Protein AF-A0A7S0Z3Y8-F1 (afdb_monomer_lite)

Structure (mmCIF, N/CA/C/O backbone):
data_AF-A0A7S0Z3Y8-F1
#
_entry.id   AF-A0A7S0Z3Y8-F1
#
loop_
_atom_site.group_PDB
_atom_site.id
_atom_site.type_symbol
_atom_site.label_atom_id
_atom_site.label_alt_id
_atom_site.label_comp_id
_atom_site.label_asym_id
_atom_site.label_entity_id
_atom_site.label_seq_id
_atom_site.pdbx_PDB_ins_code
_atom_site.Cart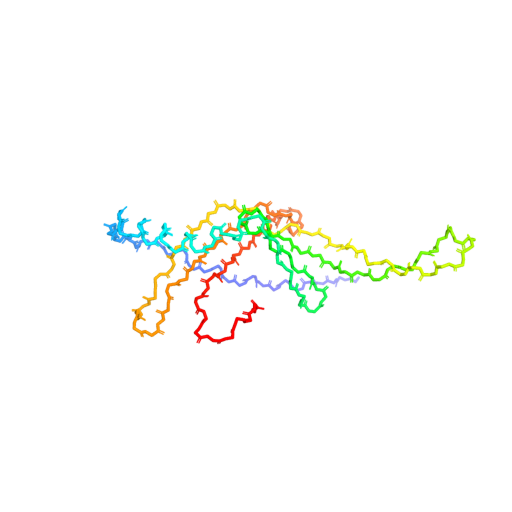n_x
_atom_site.Cartn_y
_atom_site.Cartn_z
_atom_site.occupancy
_atom_site.B_iso_or_equiv
_atom_site.auth_seq_id
_atom_site.auth_comp_id
_atom_site.auth_asym_id
_atom_site.auth_atom_id
_atom_site.pdbx_PDB_model_num
ATOM 1 N N . ASP A 1 1 ? 45.724 25.338 -7.381 1.00 40.72 1 ASP A N 1
ATOM 2 C CA . ASP A 1 1 ? 44.419 25.869 -6.947 1.00 40.72 1 ASP A CA 1
ATOM 3 C C . ASP A 1 1 ? 43.769 24.910 -5.974 1.00 40.72 1 ASP A C 1
ATOM 5 O O . ASP A 1 1 ? 43.427 23.796 -6.347 1.00 40.72 1 ASP A O 1
ATOM 9 N N . ASN A 1 2 ? 43.739 25.303 -4.703 1.00 32.22 2 ASN A N 1
ATOM 10 C CA . ASN A 1 2 ? 43.230 24.514 -3.587 1.00 32.22 2 ASN A CA 1
ATOM 11 C C . ASN A 1 2 ? 41.780 24.961 -3.347 1.00 32.22 2 ASN A C 1
ATOM 13 O O . ASN A 1 2 ? 41.559 26.140 -3.084 1.00 32.22 2 ASN A O 1
ATOM 17 N N . ALA A 1 3 ? 40.803 24.067 -3.507 1.00 39.00 3 ALA A N 1
ATOM 18 C CA . ALA A 1 3 ? 39.392 24.367 -3.267 1.00 39.00 3 ALA A CA 1
ATOM 19 C C . ALA A 1 3 ? 38.965 23.722 -1.943 1.00 39.00 3 ALA A C 1
ATOM 21 O O . ALA A 1 3 ? 38.725 22.518 -1.867 1.00 39.00 3 ALA A O 1
ATOM 22 N N . GLU A 1 4 ? 38.918 24.536 -0.891 1.00 34.38 4 GLU A N 1
ATOM 23 C CA . GLU A 1 4 ? 38.398 24.169 0.424 1.00 34.38 4 GLU A CA 1
ATOM 24 C C . GLU A 1 4 ? 36.869 24.033 0.350 1.00 34.38 4 GLU A C 1
ATOM 26 O O . GLU A 1 4 ? 36.144 25.000 0.115 1.00 34.38 4 GLU A O 1
ATOM 31 N N . ALA A 1 5 ? 36.362 22.812 0.533 1.00 38.00 5 ALA A N 1
ATOM 32 C CA . ALA A 1 5 ? 34.937 22.554 0.690 1.00 38.00 5 ALA A CA 1
ATOM 33 C C . ALA A 1 5 ? 34.549 22.769 2.159 1.00 38.00 5 ALA A C 1
ATOM 35 O O . ALA A 1 5 ? 34.854 21.958 3.036 1.00 38.00 5 ALA A O 1
ATOM 36 N N . HIS A 1 6 ? 33.876 23.885 2.429 1.00 35.62 6 HIS A N 1
ATOM 37 C CA . HIS A 1 6 ? 33.292 24.183 3.730 1.00 35.62 6 HIS A CA 1
ATOM 38 C C . HIS A 1 6 ? 32.235 23.127 4.090 1.00 35.62 6 HIS A C 1
ATOM 40 O O . HIS A 1 6 ? 31.135 23.107 3.544 1.00 35.62 6 HIS A O 1
ATOM 46 N N . THR A 1 7 ? 32.585 22.238 5.020 1.00 36.47 7 THR A N 1
ATOM 47 C CA . THR A 1 7 ? 31.668 21.259 5.613 1.00 36.47 7 THR A CA 1
ATOM 48 C C . THR A 1 7 ? 30.790 21.970 6.640 1.00 36.47 7 THR A C 1
ATOM 50 O O . THR A 1 7 ? 31.296 22.498 7.630 1.00 36.47 7 THR A O 1
ATOM 53 N N . GLN A 1 8 ? 29.478 22.006 6.410 1.00 44.72 8 GLN A N 1
ATOM 54 C CA . GLN A 1 8 ? 28.520 22.410 7.439 1.00 44.72 8 GLN A CA 1
ATOM 55 C C . GLN A 1 8 ? 28.303 21.239 8.415 1.00 44.72 8 GLN A C 1
ATOM 57 O O . GLN A 1 8 ? 28.185 20.098 7.963 1.00 44.72 8 GLN A O 1
ATOM 62 N N . PRO A 1 9 ? 28.267 21.478 9.738 1.00 38.81 9 PRO A N 1
ATOM 63 C CA . PRO A 1 9 ? 28.013 20.420 10.707 1.00 38.81 9 PRO A CA 1
ATOM 64 C C . PRO A 1 9 ? 26.560 19.939 10.621 1.00 38.81 9 PRO A C 1
ATOM 66 O O . PRO A 1 9 ? 25.635 20.732 10.436 1.00 38.81 9 PRO A O 1
ATOM 69 N N . ALA A 1 10 ? 26.372 18.629 10.782 1.00 41.31 10 ALA A N 1
ATOM 70 C CA . ALA A 1 10 ? 25.059 18.006 10.883 1.00 41.31 10 ALA A CA 1
ATOM 71 C C . ALA A 1 10 ? 24.238 18.614 12.042 1.00 41.31 10 ALA A C 1
ATOM 73 O O . ALA A 1 10 ? 24.814 18.960 13.081 1.00 41.31 10 ALA A O 1
ATOM 74 N N . PRO A 1 11 ? 22.903 18.732 11.908 1.00 50.53 11 PRO A N 1
ATOM 75 C CA . PRO A 1 11 ? 22.050 19.093 13.034 1.00 50.53 11 PRO A CA 1
ATOM 76 C C . PRO A 1 11 ? 22.169 18.040 14.154 1.00 50.53 11 PRO A C 1
ATOM 78 O O . PRO A 1 11 ? 22.332 16.852 13.861 1.00 50.53 11 PRO A O 1
ATOM 81 N N . PRO A 1 12 ? 22.102 18.446 15.436 1.00 43.75 12 PRO A N 1
ATOM 82 C CA . PRO A 1 12 ? 22.210 17.517 16.552 1.00 43.75 12 PRO A CA 1
ATOM 83 C C . PRO A 1 12 ? 21.058 16.509 16.523 1.00 43.75 12 PRO A C 1
ATOM 85 O O . PRO A 1 12 ? 19.899 16.875 16.317 1.00 43.75 12 PRO A O 1
ATOM 88 N N . ALA A 1 13 ? 21.393 15.239 16.756 1.00 40.53 13 ALA A N 1
ATOM 89 C CA . ALA A 1 13 ? 20.415 14.181 16.958 1.00 40.53 13 ALA A CA 1
ATOM 90 C C . ALA A 1 13 ? 19.427 14.573 18.077 1.00 40.53 13 ALA A C 1
ATOM 92 O O . ALA A 1 13 ? 19.849 15.161 19.081 1.00 40.53 13 ALA A O 1
ATOM 93 N N . PRO A 1 14 ? 18.125 14.259 17.942 1.00 50.62 14 PRO A N 1
ATOM 94 C CA . PRO A 1 14 ? 17.185 14.443 19.037 1.00 50.62 14 PRO A CA 1
ATOM 95 C C . PRO A 1 14 ? 17.631 13.603 20.248 1.00 50.62 14 PRO A C 1
ATOM 97 O O . PRO A 1 14 ? 18.135 12.489 20.069 1.00 50.62 14 PRO A O 1
ATOM 100 N N . PRO A 1 15 ? 17.480 14.115 21.481 1.00 45.72 15 PRO A N 1
ATOM 101 C CA . PRO A 1 15 ? 17.924 13.409 22.673 1.00 45.72 15 PRO A CA 1
ATOM 102 C C . PRO A 1 15 ? 17.183 12.077 22.818 1.00 45.72 15 PRO A C 1
ATOM 104 O O . PRO A 1 15 ? 15.950 12.027 22.811 1.00 45.72 15 PRO A O 1
ATOM 107 N N . ALA A 1 16 ? 17.952 11.001 22.996 1.00 38.62 16 ALA A N 1
ATOM 108 C CA . ALA A 1 16 ? 17.439 9.724 23.465 1.00 38.62 16 ALA A CA 1
ATOM 109 C C . ALA A 1 16 ? 16.766 9.957 24.823 1.00 38.62 16 ALA A C 1
ATOM 111 O O . ALA A 1 16 ? 17.428 10.250 25.819 1.00 38.62 16 ALA A O 1
ATOM 112 N N . THR A 1 17 ? 15.436 9.900 24.846 1.00 36.06 17 THR A N 1
ATOM 113 C CA . THR A 1 17 ? 14.678 10.021 26.089 1.00 36.06 17 THR A CA 1
ATOM 114 C C . THR A 1 17 ? 14.566 8.626 26.687 1.00 36.06 17 THR A C 1
ATOM 116 O O . THR A 1 17 ? 13.773 7.803 26.234 1.00 36.06 17 THR A O 1
ATOM 119 N N . GLU A 1 18 ? 15.404 8.348 27.682 1.00 38.59 18 GLU A N 1
ATOM 120 C CA . GLU A 1 18 ? 15.195 7.234 28.597 1.00 38.59 18 GLU A CA 1
ATOM 121 C C . GLU A 1 18 ? 13.978 7.505 29.492 1.00 38.59 18 GLU A C 1
ATOM 123 O O . GLU A 1 18 ? 13.795 8.608 30.003 1.00 38.59 18 GLU A O 1
ATOM 128 N N . GLY A 1 19 ? 13.185 6.460 29.737 1.00 40.81 19 GLY A N 1
ATOM 129 C CA . GLY A 1 19 ? 12.336 6.377 30.924 1.00 40.81 19 GLY A CA 1
ATOM 130 C C . GLY A 1 19 ? 10.935 6.972 30.799 1.00 40.81 19 GLY A C 1
ATOM 131 O O . GLY A 1 19 ? 10.647 8.054 31.297 1.00 40.81 19 GLY A O 1
ATOM 132 N N . GLY A 1 20 ? 10.012 6.174 30.268 1.00 28.72 20 GLY A N 1
ATOM 133 C CA . GLY A 1 20 ? 8.578 6.368 30.458 1.00 28.72 20 GLY A CA 1
ATOM 134 C C . GLY A 1 20 ? 7.882 5.019 30.434 1.00 28.72 20 GLY A C 1
ATOM 135 O O . GLY A 1 20 ? 7.483 4.553 29.373 1.00 28.72 20 GLY A O 1
ATOM 136 N N . GLY A 1 21 ? 7.789 4.359 31.591 1.00 31.31 21 GLY A N 1
ATOM 137 C CA . GLY A 1 21 ? 7.048 3.109 31.736 1.00 31.31 21 GLY A CA 1
ATOM 138 C C . GLY A 1 21 ? 5.627 3.274 31.203 1.00 31.31 21 GLY A C 1
ATOM 139 O O . GLY A 1 21 ? 4.837 4.047 31.745 1.00 31.31 21 GLY A O 1
ATOM 140 N N . LEU A 1 22 ? 5.319 2.557 30.124 1.00 38.53 22 LEU A N 1
ATOM 141 C CA . LEU A 1 22 ? 3.992 2.538 29.533 1.00 38.53 22 LEU A CA 1
ATOM 142 C C . LEU A 1 22 ? 3.039 1.868 30.535 1.00 38.53 22 LEU A C 1
ATOM 144 O O . LEU A 1 22 ? 3.314 0.741 30.964 1.00 38.53 22 LEU A O 1
ATOM 148 N N . PRO A 1 23 ? 1.929 2.506 30.946 1.00 41.78 23 PRO A N 1
ATOM 149 C CA . PRO A 1 23 ? 0.948 1.831 31.773 1.00 41.78 23 PRO A CA 1
ATOM 150 C C . PRO A 1 23 ? 0.355 0.679 30.959 1.00 41.78 23 PRO A C 1
ATOM 152 O O . PRO A 1 23 ? -0.424 0.878 30.029 1.00 41.78 23 PRO A O 1
ATOM 155 N N . SER A 1 24 ? 0.735 -0.542 31.330 1.00 48.56 24 SER A N 1
ATOM 156 C CA . SER A 1 24 ? 0.116 -1.785 30.880 1.00 48.56 24 SER A CA 1
ATOM 157 C C . SER A 1 24 ? -1.334 -1.816 31.372 1.00 48.56 24 SER A C 1
ATOM 159 O O . SER A 1 24 ? -1.650 -2.321 32.448 1.00 48.56 24 SER A O 1
ATOM 161 N N . ARG A 1 25 ? -2.226 -1.166 30.622 1.00 53.66 25 ARG A N 1
ATOM 162 C CA . ARG A 1 25 ? -3.682 -1.173 30.832 1.00 53.66 25 ARG A CA 1
ATOM 163 C C . ARG A 1 25 ? -4.434 -1.307 29.514 1.00 53.66 25 ARG A C 1
ATOM 165 O O . ARG A 1 25 ? -5.447 -0.664 29.282 1.00 53.66 25 ARG A O 1
ATOM 172 N N . GLY A 1 26 ? -3.955 -2.194 28.657 1.00 55.94 26 GLY A N 1
ATOM 173 C CA . GLY A 1 26 ? -4.679 -2.592 27.465 1.00 55.94 26 GLY A CA 1
ATOM 174 C C . GLY A 1 26 ? -4.324 -4.026 27.159 1.00 55.94 26 GLY A C 1
ATOM 175 O O . GLY A 1 26 ? -3.373 -4.262 26.443 1.00 55.94 26 GLY A O 1
ATOM 176 N N . GLY A 1 27 ? -5.060 -4.998 27.694 1.00 60.22 27 GLY A N 1
ATOM 177 C CA . GLY A 1 27 ? -4.878 -6.410 27.326 1.00 60.22 27 GLY A CA 1
ATOM 178 C C . GLY A 1 27 ? -5.983 -6.944 26.415 1.00 60.22 27 GLY A C 1
ATOM 179 O O . GLY A 1 27 ? -5.718 -7.729 25.517 1.00 60.22 27 GLY A O 1
ATOM 180 N N . VAL A 1 28 ? -7.225 -6.495 26.629 1.00 63.78 28 VAL A N 1
ATOM 181 C CA . VAL A 1 28 ? -8.421 -7.167 26.082 1.00 63.78 28 VAL A CA 1
ATOM 182 C C . VAL A 1 28 ? -9.392 -6.216 25.381 1.00 63.78 28 VAL A C 1
ATOM 184 O O . VAL A 1 28 ? -10.015 -6.592 24.390 1.00 63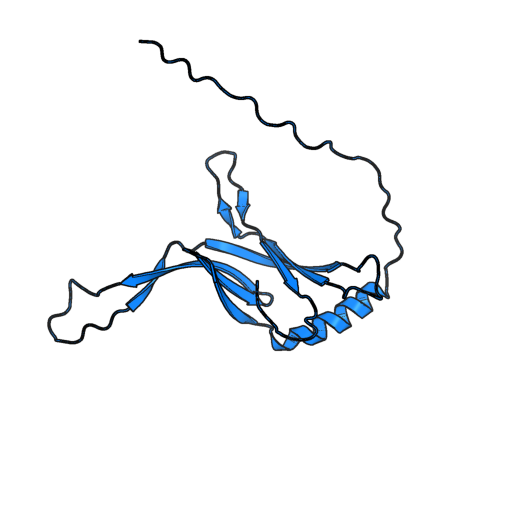.78 28 VAL A O 1
ATOM 187 N N . GLU A 1 29 ? -9.516 -4.980 25.866 1.00 71.62 29 GLU A N 1
ATOM 188 C CA . GLU A 1 29 ? -10.416 -3.974 25.289 1.00 71.62 29 GLU A CA 1
ATOM 189 C C . GLU A 1 29 ? -9.886 -3.436 23.953 1.00 71.62 29 GLU A C 1
ATOM 191 O O . GLU A 1 29 ? -10.599 -3.477 22.951 1.00 71.62 29 GLU A O 1
ATOM 196 N N . TRP A 1 30 ? -8.599 -3.075 23.891 1.00 64.19 30 TRP A N 1
ATOM 197 C CA . TRP A 1 30 ? -7.945 -2.653 22.645 1.00 64.19 30 TRP A CA 1
ATOM 198 C C . TRP A 1 30 ? -7.979 -3.748 21.570 1.00 64.19 30 TRP A C 1
ATOM 200 O O . TRP A 1 30 ? -8.262 -3.455 20.414 1.00 64.19 30 TRP A O 1
ATOM 210 N N . GLN A 1 31 ? -7.772 -5.022 21.941 1.00 66.88 31 GLN A N 1
ATOM 211 C CA . GLN A 1 31 ? -7.833 -6.146 20.997 1.00 66.88 31 GLN A CA 1
ATOM 212 C C . GLN A 1 31 ? -9.232 -6.302 20.411 1.00 66.88 31 GLN A C 1
ATOM 214 O O . GLN A 1 31 ? -9.389 -6.624 19.234 1.00 66.88 31 GLN A O 1
ATOM 219 N N . ARG A 1 32 ? -10.266 -6.093 21.232 1.00 76.94 32 ARG A N 1
ATOM 220 C CA . ARG A 1 32 ? -11.659 -6.139 20.790 1.00 76.94 32 ARG A CA 1
ATOM 221 C C . ARG A 1 32 ? -11.965 -4.983 19.840 1.00 76.94 32 ARG A C 1
ATOM 223 O O . ARG A 1 32 ? -12.597 -5.206 18.811 1.00 76.94 32 ARG A O 1
ATOM 230 N N . GLN A 1 33 ? -11.498 -3.781 20.162 1.00 74.44 33 GLN A N 1
ATOM 231 C CA . GLN A 1 33 ? -11.727 -2.592 19.348 1.00 74.44 33 GLN A CA 1
ATOM 232 C C . GLN A 1 33 ? -10.972 -2.649 18.012 1.00 74.44 33 GLN A C 1
ATOM 234 O O . GLN A 1 33 ? -11.577 -2.380 16.977 1.00 74.44 33 GLN A O 1
ATOM 239 N N . LEU A 1 34 ? -9.720 -3.126 18.007 1.00 76.00 34 LEU A N 1
ATOM 240 C CA . LEU A 1 34 ? -8.963 -3.460 16.793 1.00 76.00 34 LEU A CA 1
ATOM 241 C C . LEU A 1 34 ? -9.722 -4.416 15.895 1.00 76.00 34 LEU A C 1
ATOM 243 O O . LEU A 1 34 ? -9.974 -4.094 14.741 1.00 76.00 34 LEU A O 1
ATOM 247 N N . LYS A 1 35 ? -10.149 -5.560 16.437 1.00 79.62 35 LYS A N 1
ATOM 248 C CA . LYS A 1 35 ? -10.900 -6.555 15.665 1.00 79.62 35 LYS A CA 1
ATOM 249 C C . LYS A 1 35 ? -12.187 -5.971 15.089 1.00 79.62 35 LYS A C 1
ATOM 251 O O . LYS A 1 35 ? -12.537 -6.284 13.958 1.00 79.62 35 LYS A O 1
ATOM 256 N 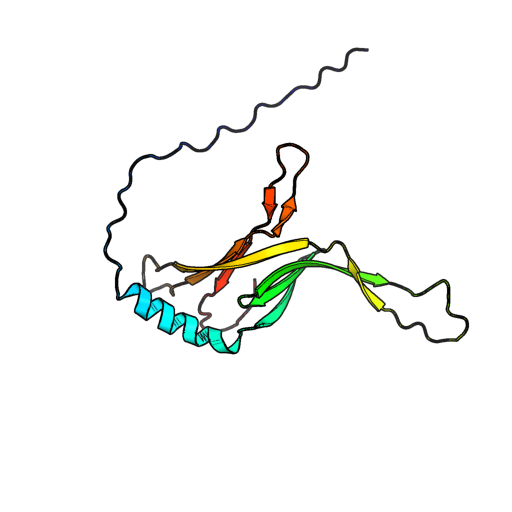N . SER A 1 36 ? -12.877 -5.117 15.845 1.00 82.88 36 SER A N 1
ATOM 257 C CA . SER A 1 36 ? -14.101 -4.456 15.389 1.00 82.88 36 SER A CA 1
ATOM 258 C C . SER A 1 36 ? -13.842 -3.459 14.259 1.00 82.88 36 SER A C 1
ATOM 260 O O . SER A 1 36 ? -14.600 -3.427 13.294 1.00 82.88 36 SER A O 1
ATOM 262 N N . MET A 1 37 ? -12.802 -2.632 14.369 1.00 81.56 37 MET A N 1
ATOM 263 C CA . MET A 1 37 ? -12.486 -1.621 13.359 1.00 81.56 37 MET A CA 1
ATOM 264 C C . MET A 1 37 ? -11.860 -2.242 12.107 1.00 81.56 37 MET A C 1
ATOM 266 O O . MET A 1 37 ? -12.248 -1.912 10.990 1.00 81.56 37 MET A O 1
ATOM 270 N N . GLU A 1 38 ? -10.945 -3.196 12.276 1.00 84.00 38 GLU A N 1
ATOM 271 C CA . GLU A 1 38 ? -10.337 -3.942 11.174 1.00 84.00 38 GLU A CA 1
ATOM 272 C C . GLU A 1 38 ? -11.388 -4.745 10.392 1.00 84.00 38 GLU A C 1
ATOM 274 O O . GLU A 1 38 ? -11.289 -4.850 9.170 1.00 84.00 38 GLU A O 1
ATOM 279 N N . ALA A 1 39 ? -12.440 -5.245 11.057 1.00 88.38 39 ALA A N 1
ATOM 280 C CA . ALA A 1 39 ? -13.537 -5.947 10.391 1.00 88.38 39 ALA A CA 1
ATOM 281 C C . ALA A 1 39 ? -14.192 -5.118 9.273 1.00 88.38 39 ALA A C 1
ATOM 283 O O . ALA A 1 39 ? -14.584 -5.678 8.250 1.00 88.38 39 ALA A O 1
ATOM 284 N N . VAL A 1 40 ? -14.257 -3.792 9.432 1.00 88.81 40 VAL A N 1
ATOM 285 C CA . VAL A 1 40 ? -14.800 -2.873 8.417 1.00 88.81 40 VAL A CA 1
ATOM 286 C C . VAL A 1 40 ? -13.911 -2.818 7.171 1.00 88.81 40 VAL A C 1
ATOM 288 O O . VAL A 1 40 ? -14.416 -2.640 6.066 1.00 88.81 40 VAL A O 1
ATOM 291 N N . LEU A 1 41 ? -12.598 -3.016 7.326 1.00 91.06 41 LEU A N 1
ATOM 292 C CA . LEU A 1 41 ? -11.625 -2.982 6.230 1.00 91.06 41 LEU A CA 1
ATOM 293 C C . LEU A 1 41 ? -11.406 -4.348 5.567 1.00 91.06 41 LEU A C 1
ATOM 295 O O . LEU A 1 41 ? -10.813 -4.411 4.492 1.00 91.06 41 LEU A O 1
ATOM 299 N N . LEU A 1 42 ? -11.924 -5.443 6.139 1.00 89.19 42 LEU A N 1
ATOM 300 C CA . LEU A 1 42 ? -11.809 -6.785 5.551 1.00 89.19 42 LEU A CA 1
ATOM 301 C C . LEU A 1 42 ? -12.224 -6.869 4.071 1.00 89.19 42 LEU A C 1
ATOM 303 O O . LEU A 1 42 ? -11.515 -7.545 3.323 1.00 89.19 42 LEU A O 1
ATOM 307 N N . PRO A 1 43 ? -13.294 -6.196 3.597 1.00 93.06 43 PRO A N 1
ATOM 308 C CA . PRO A 1 43 ? -13.657 -6.210 2.179 1.00 93.06 43 PRO A CA 1
ATOM 309 C C . PRO A 1 43 ? -12.603 -5.583 1.257 1.00 93.06 43 PRO A C 1
ATOM 311 O O . PRO A 1 43 ? -12.591 -5.867 0.059 1.00 93.06 43 PRO A O 1
ATOM 314 N N . LEU A 1 44 ? -11.723 -4.735 1.798 1.00 93.19 44 LEU A N 1
ATOM 315 C CA . LEU A 1 44 ? -10.636 -4.111 1.050 1.00 93.19 44 LEU A CA 1
ATOM 316 C C . LEU A 1 44 ? -9.418 -5.020 0.927 1.00 93.19 44 LEU A C 1
ATOM 318 O O . LEU A 1 44 ? -8.503 -4.672 0.190 1.00 93.19 44 LEU A O 1
ATOM 322 N N . ARG A 1 45 ? -9.381 -6.170 1.613 1.00 92.62 45 ARG A N 1
ATOM 323 C CA . ARG A 1 45 ? -8.268 -7.123 1.519 1.00 92.62 45 ARG A CA 1
ATOM 324 C C . ARG A 1 45 ? -7.933 -7.387 0.056 1.00 92.62 45 ARG A C 1
ATOM 326 O O . ARG A 1 45 ? -8.811 -7.712 -0.741 1.00 92.62 45 ARG A O 1
ATOM 333 N N . ASP A 1 46 ? -6.657 -7.220 -0.277 1.00 93.19 46 ASP A N 1
ATOM 334 C CA . ASP A 1 46 ? -6.098 -7.434 -1.610 1.00 93.19 46 ASP A CA 1
ATOM 335 C C . ASP A 1 46 ? -6.570 -6.443 -2.687 1.00 93.19 46 ASP A C 1
ATOM 337 O O . ASP A 1 46 ? -6.132 -6.545 -3.835 1.00 93.19 46 ASP A O 1
ATOM 341 N N . LYS A 1 47 ? -7.439 -5.483 -2.352 1.00 96.75 47 LYS A N 1
ATOM 342 C CA . LYS A 1 47 ? -7.829 -4.401 -3.258 1.00 96.75 47 LYS A CA 1
ATOM 343 C C . LYS A 1 47 ? -6.717 -3.369 -3.322 1.00 96.75 47 LYS A C 1
ATOM 345 O O . LYS A 1 47 ? -6.126 -3.022 -2.298 1.00 96.75 47 LYS A O 1
ATOM 350 N N . CYS A 1 48 ? -6.461 -2.890 -4.534 1.00 96.62 48 CYS A N 1
ATOM 351 C CA . CYS A 1 48 ? -5.455 -1.877 -4.794 1.00 96.62 48 CYS A CA 1
ATOM 352 C C . CYS A 1 48 ? -6.114 -0.532 -5.102 1.00 96.62 48 CYS A C 1
ATOM 354 O O . CYS A 1 48 ? -7.114 -0.469 -5.818 1.00 96.62 48 CYS A O 1
ATOM 356 N N . PHE A 1 49 ? -5.536 0.526 -4.550 1.00 95.75 49 PHE A N 1
ATOM 357 C CA . PHE A 1 49 ? -5.952 1.911 -4.708 1.00 95.75 49 PHE A CA 1
ATOM 358 C C . PHE A 1 49 ? -4.778 2.698 -5.253 1.00 95.75 49 PHE A C 1
ATOM 360 O O . PHE A 1 49 ? -3.653 2.518 -4.790 1.00 95.75 49 PHE A O 1
ATOM 367 N N . THR A 1 50 ? -5.045 3.575 -6.212 1.00 95.31 50 THR A N 1
ATOM 368 C CA . THR A 1 50 ? -4.015 4.406 -6.827 1.00 95.31 50 THR A CA 1
ATOM 369 C C . THR A 1 50 ? -4.332 5.874 -6.635 1.00 95.31 50 THR A C 1
ATOM 371 O O . THR A 1 50 ? -5.451 6.296 -6.927 1.00 95.31 50 THR A O 1
ATOM 374 N N . THR A 1 51 ? -3.340 6.651 -6.221 1.00 94.25 51 THR A N 1
ATOM 375 C CA . THR A 1 51 ? -3.406 8.115 -6.217 1.00 94.25 51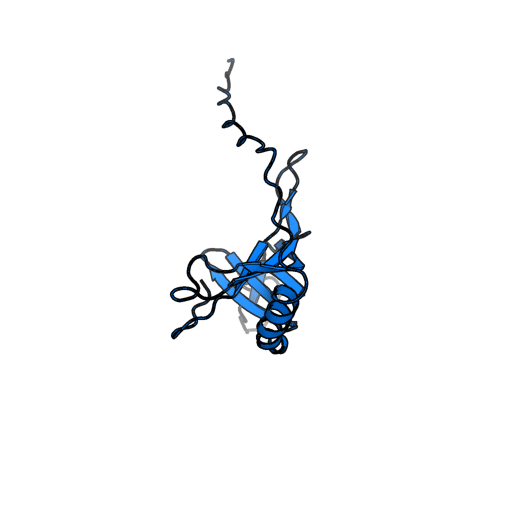 THR A CA 1
ATOM 376 C C . THR A 1 51 ? -2.189 8.682 -6.934 1.00 94.25 51 THR A C 1
ATOM 378 O O . THR A 1 51 ? -1.132 8.050 -6.978 1.00 94.25 51 THR A O 1
ATOM 381 N N . ARG A 1 52 ? -2.339 9.854 -7.547 1.00 92.50 52 ARG A N 1
ATOM 382 C CA . ARG A 1 52 ? -1.263 10.526 -8.274 1.00 92.50 52 ARG A CA 1
ATOM 383 C C . ARG A 1 52 ? -0.998 11.877 -7.639 1.00 92.50 52 ARG A C 1
ATOM 385 O O . ARG A 1 52 ? -1.871 12.738 -7.640 1.00 92.50 52 ARG A O 1
ATOM 392 N N . GLU A 1 53 ? 0.237 12.074 -7.206 1.00 92.06 53 GLU A N 1
ATOM 393 C CA . GLU A 1 53 ? 0.707 13.310 -6.599 1.00 92.06 53 GLU A CA 1
ATOM 394 C C . GLU A 1 53 ? 1.930 13.813 -7.377 1.00 92.06 53 GLU A C 1
ATOM 396 O O . GLU A 1 53 ? 3.029 13.252 -7.333 1.00 92.06 53 GLU A O 1
ATOM 401 N N . GLY A 1 54 ? 1.723 14.862 -8.174 1.00 92.88 54 GLY A N 1
ATOM 402 C CA . GLY A 1 54 ? 2.763 15.415 -9.040 1.00 92.88 54 GLY A CA 1
ATOM 403 C C . GLY A 1 54 ? 3.329 14.390 -10.036 1.00 92.88 54 GLY A C 1
ATOM 404 O O . GLY A 1 54 ? 2.626 13.894 -10.925 1.00 92.88 54 GLY A O 1
ATOM 405 N N . TRP A 1 55 ? 4.634 14.117 -9.926 1.00 93.12 55 TRP A N 1
ATOM 406 C CA . TRP A 1 55 ? 5.344 13.151 -10.774 1.00 93.12 55 TRP A CA 1
ATOM 407 C C . TRP A 1 55 ? 5.032 11.699 -10.398 1.00 93.12 55 TRP A C 1
ATOM 409 O O . TRP A 1 55 ? 5.048 10.822 -11.263 1.00 93.12 55 TRP A O 1
ATOM 419 N N . TRP A 1 56 ? 4.719 11.439 -9.133 1.00 96.44 56 TRP A N 1
ATOM 420 C CA . TRP A 1 56 ? 4.592 10.091 -8.606 1.00 96.44 56 TRP A CA 1
ATOM 421 C C . TRP A 1 56 ? 3.149 9.594 -8.627 1.00 96.44 56 TRP A C 1
ATOM 423 O O . TRP A 1 56 ? 2.191 10.340 -8.446 1.00 96.44 56 TRP A O 1
ATOM 433 N N . THR A 1 57 ? 3.005 8.296 -8.853 1.00 96.00 57 THR A N 1
ATOM 434 C CA . THR A 1 57 ? 1.784 7.526 -8.637 1.00 96.00 57 THR A CA 1
ATOM 435 C C . THR A 1 57 ? 2.061 6.542 -7.515 1.00 96.00 57 THR A C 1
ATOM 437 O O . THR A 1 57 ? 3.038 5.796 -7.574 1.00 96.00 57 THR A O 1
ATOM 440 N N . TYR A 1 58 ? 1.207 6.547 -6.503 1.00 97.19 58 TYR A N 1
ATOM 441 C CA . TYR A 1 58 ? 1.239 5.593 -5.408 1.00 97.19 58 TYR A CA 1
ATOM 442 C C . TYR A 1 58 ? 0.175 4.533 -5.635 1.00 97.19 58 TYR A C 1
ATOM 444 O O . TYR A 1 58 ? -0.943 4.847 -6.036 1.00 97.19 58 TYR A O 1
ATOM 452 N N . GLU A 1 59 ? 0.519 3.285 -5.353 1.00 97.62 59 GLU A N 1
ATOM 453 C CA . GLU A 1 59 ? -0.407 2.161 -5.321 1.00 97.62 59 GLU A CA 1
ATOM 454 C C . GLU A 1 59 ? -0.328 1.494 -3.952 1.00 97.62 59 GLU A C 1
ATOM 456 O O . GLU A 1 59 ? 0.717 0.963 -3.569 1.00 97.62 59 GLU A O 1
ATOM 461 N N . LEU A 1 60 ? -1.450 1.503 -3.239 1.00 97.88 60 LEU A N 1
ATOM 462 C CA . LEU A 1 60 ? -1.667 0.767 -2.002 1.00 97.88 60 LEU A CA 1
ATOM 463 C C . LEU A 1 60 ? -2.511 -0.462 -2.315 1.00 97.88 60 LEU A C 1
ATOM 465 O O . LEU A 1 60 ? -3.688 -0.320 -2.632 1.00 97.88 60 LEU A O 1
ATOM 469 N N . CYS A 1 61 ? -1.958 -1.659 -2.152 1.00 97.31 61 CYS A N 1
ATOM 470 C CA . CYS A 1 61 ? -2.737 -2.892 -2.096 1.00 97.31 61 CYS A CA 1
ATOM 471 C C . CYS A 1 61 ? -2.953 -3.269 -0.627 1.00 97.31 61 CYS A C 1
ATOM 473 O O . CYS A 1 61 ? -2.007 -3.662 0.061 1.00 97.31 61 CYS A O 1
ATOM 475 N N . HIS A 1 62 ? -4.185 -3.129 -0.129 1.00 96.19 62 HIS A N 1
ATOM 476 C CA . HIS A 1 62 ? -4.484 -3.238 1.301 1.00 96.19 62 HIS A CA 1
ATOM 477 C C . HIS A 1 62 ? -4.048 -4.598 1.875 1.00 96.19 62 HIS A C 1
ATOM 479 O O . HIS A 1 62 ? -4.428 -5.655 1.361 1.00 96.19 62 HIS A O 1
ATOM 485 N N . ARG A 1 63 ? -3.242 -4.546 2.949 1.00 94.81 63 ARG A N 1
ATOM 486 C CA . ARG A 1 63 ? -2.560 -5.685 3.602 1.00 94.81 63 ARG A CA 1
ATOM 487 C C . ARG A 1 63 ? -1.622 -6.504 2.707 1.00 94.81 63 ARG A C 1
ATOM 489 O O . ARG A 1 63 ? -1.304 -7.641 3.043 1.00 94.81 63 ARG A O 1
ATOM 496 N N . LYS A 1 64 ? -1.165 -5.937 1.591 1.00 97.19 64 LYS A N 1
ATOM 497 C CA . LYS A 1 64 ? -0.111 -6.525 0.757 1.00 97.19 64 LYS A CA 1
ATOM 498 C C . LYS A 1 64 ? 1.129 -5.659 0.752 1.00 97.19 64 LYS A C 1
ATOM 500 O O . LYS A 1 64 ? 2.101 -6.005 1.405 1.00 97.19 64 LYS A O 1
ATOM 505 N N . ARG A 1 65 ? 1.077 -4.545 0.025 1.00 97.62 65 ARG A N 1
ATOM 506 C CA . ARG A 1 65 ? 2.240 -3.704 -0.254 1.00 97.62 65 ARG A CA 1
ATOM 507 C C . ARG A 1 65 ? 1.833 -2.287 -0.611 1.00 97.62 65 ARG A C 1
ATOM 509 O O . ARG A 1 65 ? 0.715 -2.065 -1.087 1.00 97.62 65 ARG A O 1
ATOM 516 N N . VAL A 1 66 ? 2.782 -1.375 -0.468 1.00 98.25 66 VAL A N 1
ATOM 517 C CA . VAL A 1 66 ? 2.716 -0.024 -1.021 1.00 98.25 66 VAL A CA 1
ATOM 518 C C . VAL A 1 66 ? 3.840 0.136 -2.038 1.00 98.25 66 VAL A C 1
ATOM 520 O O . VAL A 1 66 ? 4.966 -0.304 -1.820 1.00 98.25 66 VAL A O 1
ATOM 523 N N . SER A 1 67 ? 3.546 0.752 -3.177 1.00 97.62 67 SER A N 1
ATOM 524 C CA . SER A 1 67 ? 4.549 1.067 -4.195 1.00 97.62 67 SER A CA 1
ATOM 525 C C . SER A 1 67 ? 4.376 2.470 -4.740 1.00 97.62 67 SER A C 1
ATOM 527 O O . SER A 1 67 ? 3.278 3.022 -4.730 1.00 97.62 67 SER A O 1
ATOM 529 N N . GLN A 1 68 ? 5.471 3.020 -5.241 1.00 97.31 68 GLN A N 1
ATOM 530 C CA . GLN A 1 68 ? 5.532 4.289 -5.942 1.00 97.31 68 GLN A CA 1
ATOM 531 C C . GLN A 1 68 ? 6.127 4.057 -7.333 1.00 97.31 68 GLN A C 1
ATOM 533 O O . GLN A 1 68 ? 7.064 3.282 -7.489 1.00 97.31 68 GLN A O 1
ATOM 538 N N . PHE A 1 69 ? 5.582 4.714 -8.351 1.00 96.94 69 PHE A N 1
ATOM 539 C CA . PHE A 1 69 ? 6.078 4.656 -9.727 1.00 96.94 69 PHE A CA 1
ATOM 540 C C . PHE A 1 69 ? 5.646 5.897 -10.507 1.00 96.94 69 PHE A C 1
ATOM 542 O O . PHE A 1 69 ? 4.731 6.613 -10.112 1.00 96.94 69 PHE A O 1
ATOM 549 N N . HIS A 1 70 ? 6.286 6.161 -11.636 1.00 95.25 70 HIS A N 1
ATOM 550 C CA . HIS A 1 70 ? 5.845 7.159 -12.599 1.00 95.25 70 HIS A CA 1
ATOM 551 C C . HIS A 1 70 ? 5.073 6.488 -13.742 1.00 95.25 70 HIS A C 1
ATOM 553 O O . HIS A 1 70 ? 5.393 5.371 -14.147 1.00 95.25 70 HIS A O 1
ATOM 559 N N . ILE A 1 71 ? 4.046 7.159 -14.268 1.00 92.50 71 ILE A N 1
ATOM 560 C CA . ILE A 1 71 ? 3.321 6.716 -15.464 1.00 92.50 71 ILE A CA 1
ATOM 561 C C . ILE A 1 71 ? 3.723 7.624 -16.621 1.00 92.50 71 ILE A C 1
ATOM 563 O O . ILE A 1 71 ? 3.373 8.805 -16.629 1.00 92.50 71 ILE A O 1
ATOM 567 N N . GLN A 1 72 ? 4.406 7.057 -17.616 1.00 87.31 72 GLN A N 1
ATOM 568 C CA . GLN A 1 72 ? 4.850 7.777 -18.806 1.00 87.31 72 GLN A CA 1
ATOM 569 C C . GLN A 1 72 ? 4.125 7.281 -20.059 1.00 87.31 72 GLN A C 1
ATOM 571 O O . GLN A 1 72 ? 3.944 6.079 -20.255 1.00 87.31 72 GLN A O 1
ATOM 576 N N . LEU A 1 73 ? 3.752 8.211 -20.941 1.00 85.81 73 LEU A N 1
ATOM 577 C CA . LEU A 1 73 ? 3.262 7.879 -22.275 1.00 85.81 73 LEU A CA 1
ATOM 578 C C . LEU A 1 73 ? 4.440 7.469 -23.164 1.00 85.81 73 LEU A C 1
ATOM 580 O O . LEU A 1 73 ? 5.319 8.283 -23.447 1.00 85.81 73 LEU A O 1
ATOM 584 N N . GLN A 1 74 ? 4.446 6.224 -23.623 1.00 76.69 74 GLN A N 1
ATOM 585 C CA . GLN A 1 74 ? 5.402 5.736 -24.606 1.00 76.69 74 GLN A CA 1
ATOM 586 C C . GLN A 1 74 ? 4.742 5.659 -25.981 1.00 76.69 74 GLN A C 1
ATOM 588 O O . GLN A 1 74 ? 3.704 5.018 -26.168 1.00 76.69 74 GLN A O 1
ATOM 593 N N . ARG A 1 75 ? 5.363 6.327 -26.960 1.00 68.00 75 ARG A N 1
ATOM 594 C CA . ARG A 1 75 ? 5.052 6.123 -28.376 1.00 68.00 75 ARG A CA 1
ATOM 595 C C . ARG A 1 75 ? 5.850 4.922 -28.861 1.00 68.00 75 ARG A C 1
ATOM 597 O O . ARG A 1 75 ? 7.064 4.873 -28.685 1.00 68.00 75 ARG A O 1
ATOM 604 N N . LYS A 1 76 ? 5.170 3.949 -29.458 1.00 59.31 76 LYS A N 1
ATOM 605 C CA . LYS A 1 76 ? 5.816 2.768 -30.026 1.00 59.31 76 LYS A CA 1
ATOM 606 C C . LYS A 1 76 ? 6.465 3.139 -31.367 1.00 59.31 76 LYS A C 1
ATOM 608 O O . LYS A 1 76 ? 5.773 3.268 -32.367 1.00 59.31 76 LYS A O 1
ATOM 613 N N . GLY A 1 77 ? 7.786 3.274 -31.397 1.00 54.25 77 GLY A N 1
ATOM 614 C CA . GLY A 1 77 ? 8.598 3.322 -32.620 1.00 54.25 77 GLY A CA 1
ATOM 615 C C . GLY A 1 77 ? 10.011 2.910 -32.233 1.00 54.25 77 GLY A C 1
ATOM 616 O O . GLY A 1 77 ? 10.626 3.607 -31.441 1.00 54.25 77 GLY A O 1
ATOM 617 N N . GLU A 1 78 ? 10.475 1.700 -32.559 1.00 46.09 78 GLU A N 1
ATOM 618 C CA . GLU A 1 78 ? 10.876 1.272 -33.908 1.00 46.09 78 GLU A CA 1
ATOM 619 C C . GLU A 1 78 ? 10.381 -0.156 -34.265 1.00 46.09 78 GLU A C 1
ATOM 621 O O . GLU A 1 78 ? 11.164 -1.096 -34.282 1.00 46.09 78 GLU A O 1
ATOM 626 N N . ALA A 1 79 ? 9.081 -0.368 -34.525 1.00 49.47 79 ALA A N 1
ATOM 627 C CA . ALA A 1 79 ? 8.573 -1.590 -35.196 1.00 49.47 79 ALA A CA 1
ATOM 628 C C . ALA A 1 79 ? 7.083 -1.469 -35.585 1.00 49.47 79 ALA A C 1
ATOM 630 O O . ALA A 1 79 ? 6.272 -2.328 -35.236 1.00 49.47 79 ALA A O 1
ATOM 631 N N . ALA A 1 80 ? 6.681 -0.383 -36.246 1.00 49.19 80 ALA A N 1
ATOM 632 C CA . ALA A 1 80 ? 5.298 -0.211 -36.698 1.00 49.19 80 ALA A CA 1
ATOM 633 C C . ALA A 1 80 ? 5.251 0.234 -38.164 1.00 49.19 80 ALA A C 1
ATOM 635 O O . ALA A 1 80 ? 4.845 1.343 -38.494 1.00 49.19 80 ALA A O 1
ATOM 636 N N . ASP A 1 81 ? 5.660 -0.668 -39.054 1.00 53.41 81 ASP A N 1
ATOM 637 C CA . ASP A 1 81 ? 4.985 -0.759 -40.344 1.00 53.41 81 ASP A CA 1
ATOM 638 C C . ASP A 1 81 ? 3.542 -1.208 -40.041 1.00 53.41 81 ASP A C 1
ATOM 640 O O . ASP A 1 81 ? 3.356 -2.250 -39.410 1.00 53.41 81 ASP A O 1
ATOM 644 N N . LYS A 1 82 ? 2.545 -0.407 -40.447 1.00 53.22 82 LYS A N 1
ATOM 645 C CA . LYS A 1 82 ? 1.085 -0.524 -40.186 1.00 53.22 82 LYS A CA 1
ATOM 646 C C . LYS A 1 82 ? 0.543 0.220 -38.947 1.00 53.22 82 LYS A C 1
ATOM 648 O O . LYS A 1 82 ? 0.181 -0.366 -37.937 1.00 53.22 82 LYS A O 1
ATOM 653 N N . GLY A 1 83 ? 0.380 1.535 -39.092 1.00 53.44 83 GLY A N 1
ATOM 654 C CA . GLY A 1 83 ? -0.964 2.131 -39.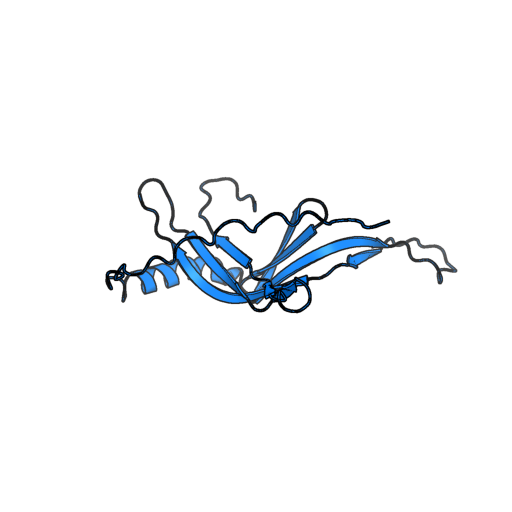176 1.00 53.44 83 GLY A CA 1
ATOM 655 C C . GLY A 1 83 ? -1.882 2.204 -37.947 1.00 53.44 83 GLY A C 1
ATOM 656 O O . GLY A 1 83 ? -3.041 2.554 -38.143 1.00 53.44 83 GLY A O 1
ATOM 657 N N . GLU A 1 84 ? -1.423 1.945 -36.721 1.00 58.28 84 GLU A N 1
ATOM 658 C CA . GLU A 1 84 ? -2.210 2.255 -35.514 1.00 58.28 84 GLU A CA 1
ATOM 659 C C . GLU A 1 84 ? -1.292 2.735 -34.375 1.00 58.28 84 GLU A C 1
ATOM 661 O O . GLU A 1 84 ? -0.622 1.944 -33.708 1.00 58.28 84 GLU A O 1
ATOM 666 N N . GLU A 1 85 ? -1.211 4.058 -34.169 1.00 56.28 85 GLU A N 1
ATOM 667 C CA . GLU A 1 85 ? -0.517 4.658 -33.019 1.00 56.28 85 GLU A CA 1
ATOM 668 C C . GLU A 1 85 ? -1.333 4.418 -31.738 1.00 56.28 85 GLU A C 1
ATOM 670 O O . GLU A 1 85 ? -2.033 5.294 -31.232 1.00 56.28 85 GLU A O 1
ATOM 675 N N . ALA A 1 86 ? -1.244 3.214 -31.179 1.00 61.34 86 ALA A N 1
ATOM 676 C CA . ALA A 1 86 ? -1.684 2.981 -29.811 1.00 61.34 86 ALA A CA 1
ATOM 677 C C . ALA A 1 86 ? -0.617 3.541 -28.861 1.00 61.34 86 ALA A C 1
ATOM 679 O O . ALA A 1 86 ? 0.462 2.964 -28.699 1.00 61.34 86 ALA A O 1
ATOM 680 N N . ALA A 1 87 ? -0.892 4.691 -28.249 1.00 66.00 87 ALA A N 1
ATOM 681 C CA . ALA A 1 87 ? -0.047 5.213 -27.186 1.00 66.00 87 ALA A CA 1
ATOM 682 C C . ALA A 1 87 ? -0.170 4.304 -25.947 1.00 66.00 87 ALA A C 1
ATOM 684 O O . ALA A 1 87 ? -1.278 4.007 -25.500 1.00 66.00 87 ALA A O 1
ATOM 685 N N . VAL A 1 88 ? 0.960 3.841 -25.402 1.00 78.81 88 VAL A N 1
ATOM 686 C CA . VAL A 1 88 ? 0.988 2.910 -24.261 1.00 78.81 88 VAL A CA 1
ATOM 687 C C . VAL A 1 88 ? 1.433 3.659 -23.010 1.00 78.81 88 VAL A C 1
ATOM 689 O O . VAL A 1 88 ? 2.454 4.342 -23.024 1.00 78.81 88 VAL A O 1
ATOM 692 N N . PHE A 1 89 ? 0.689 3.524 -21.913 1.00 84.12 89 PHE A N 1
ATOM 693 C CA . PHE A 1 89 ? 1.120 4.013 -20.604 1.00 84.12 89 PHE A CA 1
ATOM 694 C C . PHE A 1 89 ? 2.024 2.970 -19.943 1.00 84.12 89 PHE A C 1
ATOM 696 O O . PHE A 1 89 ? 1.583 1.858 -19.655 1.00 84.12 89 PHE A O 1
ATOM 703 N N . ALA A 1 90 ? 3.286 3.323 -19.709 1.00 89.06 90 ALA A N 1
ATOM 704 C CA . ALA A 1 90 ? 4.267 2.456 -19.067 1.00 89.06 90 ALA A CA 1
ATOM 705 C C . ALA A 1 90 ? 4.541 2.913 -17.629 1.00 89.06 90 ALA A C 1
ATOM 707 O O . ALA A 1 90 ? 4.662 4.113 -17.366 1.00 89.06 90 ALA A O 1
ATOM 708 N N . ARG A 1 91 ? 4.670 1.948 -16.709 1.00 93.38 91 ARG A N 1
ATOM 709 C CA . ARG A 1 91 ? 5.174 2.186 -15.350 1.00 93.38 91 ARG A CA 1
ATOM 710 C C . ARG A 1 91 ? 6.696 2.274 -15.413 1.00 93.38 91 ARG A C 1
ATOM 712 O O . ARG A 1 91 ? 7.349 1.355 -15.901 1.00 93.38 91 ARG A O 1
ATOM 719 N N . THR A 1 92 ? 7.252 3.378 -14.943 1.00 92.56 92 THR A N 1
ATOM 720 C CA . THR A 1 92 ? 8.694 3.630 -14.879 1.00 92.56 92 THR A CA 1
ATOM 721 C C . THR A 1 92 ? 9.078 4.064 -13.469 1.00 92.56 92 THR A C 1
ATOM 723 O O . THR A 1 92 ? 8.211 4.416 -12.669 1.00 92.56 92 THR A O 1
ATOM 726 N N . SER A 1 93 ? 10.371 4.015 -13.138 1.00 93.56 93 SER A N 1
ATOM 727 C CA . SER A 1 93 ? 10.876 4.427 -11.816 1.00 93.56 93 SER A CA 1
ATOM 728 C C . SER A 1 93 ? 10.122 3.765 -10.649 1.00 93.56 93 SER A C 1
ATOM 730 O O . SER A 1 93 ? 9.697 4.437 -9.715 1.00 93.56 93 SER A O 1
ATOM 732 N N . GLU A 1 94 ? 9.884 2.454 -10.738 1.00 96.12 94 GLU A N 1
ATOM 733 C CA . GLU A 1 94 ? 9.114 1.717 -9.735 1.00 96.12 94 GLU A CA 1
ATOM 734 C C . GLU A 1 94 ? 9.947 1.409 -8.484 1.00 96.12 94 GLU A C 1
ATOM 736 O O . GLU A 1 94 ? 11.061 0.890 -8.560 1.00 96.12 94 GLU A O 1
ATOM 741 N N . HIS A 1 95 ? 9.367 1.701 -7.323 1.00 96.94 95 HIS A N 1
ATOM 742 C CA . HIS A 1 95 ? 9.949 1.501 -6.006 1.00 96.94 95 HIS A CA 1
ATOM 743 C C . HIS A 1 95 ? 8.905 0.901 -5.058 1.00 96.94 95 HIS A C 1
ATOM 745 O O . HIS A 1 95 ? 7.772 1.378 -4.977 1.00 96.94 95 HIS A O 1
ATOM 751 N N . SER A 1 96 ? 9.290 -0.132 -4.305 1.00 97.75 96 SER A N 1
ATOM 752 C CA . SER A 1 96 ? 8.480 -0.616 -3.179 1.00 97.75 96 SER A CA 1
ATOM 753 C C . SER A 1 96 ? 8.662 0.322 -1.987 1.00 97.75 96 SER A C 1
ATOM 755 O O . SER A 1 96 ? 9.801 0.658 -1.644 1.00 97.75 96 SER A O 1
ATOM 757 N N . LEU A 1 97 ? 7.550 0.722 -1.368 1.00 97.81 97 LEU A N 1
ATOM 758 C CA . LEU A 1 97 ? 7.488 1.473 -0.109 1.00 97.81 97 LEU A CA 1
ATOM 759 C C . LEU A 1 97 ? 7.211 0.559 1.098 1.00 97.81 97 LEU A C 1
ATOM 761 O O . LEU A 1 97 ? 6.968 1.052 2.199 1.00 97.81 97 LEU A O 1
ATOM 765 N N . GLY A 1 98 ? 7.248 -0.756 0.881 1.00 97.88 98 GLY A N 1
ATOM 766 C CA . GLY A 1 98 ? 7.169 -1.778 1.914 1.00 97.88 98 GLY A CA 1
ATOM 767 C C . GLY A 1 98 ? 6.013 -2.754 1.723 1.00 97.88 98 GLY A C 1
ATOM 768 O O . GLY A 1 98 ? 5.018 -2.467 1.050 1.00 97.88 98 GLY A O 1
ATOM 769 N N . ASP A 1 99 ? 6.156 -3.906 2.364 1.00 98.38 99 ASP A N 1
ATOM 770 C CA . ASP A 1 99 ? 5.123 -4.921 2.521 1.00 98.38 99 ASP A CA 1
ATOM 771 C C . ASP A 1 99 ? 4.443 -4.776 3.883 1.00 98.38 99 ASP A C 1
ATOM 773 O O . ASP A 1 99 ? 5.026 -4.260 4.838 1.00 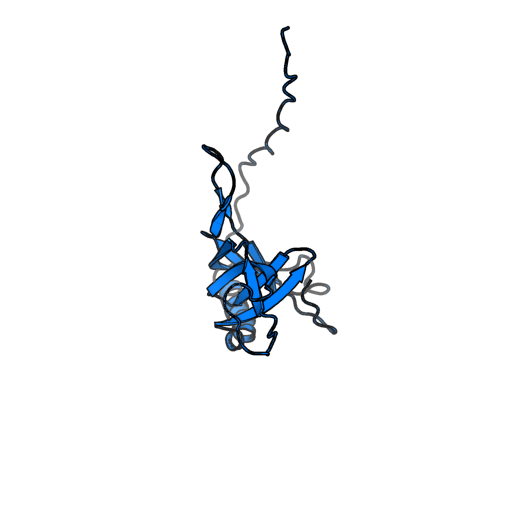98.38 99 ASP A O 1
ATOM 777 N N . PHE A 1 100 ? 3.187 -5.212 3.970 1.00 97.56 100 PHE A N 1
ATOM 778 C CA . PHE A 1 100 ? 2.396 -5.098 5.192 1.00 97.56 100 PHE A CA 1
ATOM 779 C C . PHE A 1 100 ? 3.072 -5.827 6.362 1.00 97.56 100 PHE A C 1
ATOM 781 O O . PHE A 1 100 ? 3.298 -7.035 6.291 1.00 97.56 100 PHE A O 1
ATOM 788 N N . ALA A 1 101 ? 3.323 -5.099 7.451 1.00 97.12 101 ALA A N 1
ATOM 789 C CA . ALA A 1 101 ? 3.918 -5.634 8.670 1.00 97.12 101 ALA A CA 1
ATOM 790 C C . ALA A 1 101 ? 2.883 -5.776 9.787 1.00 97.12 101 ALA A C 1
ATOM 792 O O . ALA A 1 101 ? 2.624 -6.878 10.273 1.00 97.12 101 ALA A O 1
ATOM 793 N N . GLU A 1 102 ? 2.272 -4.662 10.186 1.00 94.44 102 GLU A N 1
ATOM 794 C CA . GLU A 1 102 ? 1.389 -4.617 11.347 1.00 94.44 102 GLU A CA 1
ATOM 795 C C . GLU A 1 102 ? 0.337 -3.511 11.251 1.00 94.44 102 GLU A C 1
ATOM 797 O O . GLU A 1 102 ? 0.373 -2.652 10.368 1.00 94.44 102 GLU A O 1
ATOM 802 N N . VAL A 1 103 ? -0.634 -3.573 12.163 1.00 92.69 103 VAL A N 1
ATOM 803 C CA . VAL A 1 103 ? -1.676 -2.562 12.332 1.00 92.69 103 VAL A CA 1
ATOM 804 C C . VAL A 1 103 ? -1.780 -2.168 13.799 1.00 92.69 103 VAL A C 1
ATOM 806 O O . VAL A 1 103 ? -1.872 -3.026 14.677 1.00 92.69 103 VAL A O 1
ATOM 809 N N . ASN A 1 104 ? -1.830 -0.864 14.044 1.00 90.75 104 ASN A N 1
ATOM 810 C CA . ASN A 1 104 ? -1.988 -0.259 15.358 1.00 90.75 104 ASN A CA 1
ATOM 811 C C . ASN A 1 104 ? -3.243 0.637 15.382 1.00 90.75 104 ASN A C 1
ATOM 813 O O . ASN A 1 104 ? -3.654 1.168 14.351 1.00 90.75 104 ASN A O 1
ATOM 817 N N . ILE A 1 105 ? -3.876 0.799 16.552 1.00 88.25 105 ILE A N 1
ATOM 818 C CA . ILE A 1 105 ? -4.917 1.822 16.764 1.00 88.25 105 ILE A CA 1
ATOM 819 C C . ILE A 1 105 ? -4.329 2.965 17.562 1.00 88.25 105 ILE A C 1
ATOM 821 O O . ILE A 1 105 ? -3.854 2.773 18.681 1.00 88.25 105 ILE A O 1
ATOM 825 N N . GLU A 1 106 ? -4.490 4.164 17.028 1.00 89.31 106 GLU A N 1
ATOM 826 C CA . GLU A 1 106 ? -4.273 5.397 17.760 1.00 89.31 106 GLU A CA 1
ATOM 827 C C . GLU A 1 106 ? -5.616 5.889 18.297 1.00 89.31 106 GLU A C 1
ATOM 829 O O . GLU A 1 106 ? -6.552 6.188 17.547 1.00 89.31 106 GLU A O 1
ATOM 834 N N . MET A 1 107 ? -5.719 5.936 19.624 1.00 85.25 107 MET A N 1
ATOM 835 C CA . MET A 1 107 ? -6.891 6.475 20.301 1.00 85.25 107 MET A CA 1
ATOM 836 C C . MET A 1 107 ? -6.787 8.001 20.384 1.00 85.25 107 MET A C 1
ATOM 838 O O . MET A 1 107 ? -5.727 8.523 20.740 1.00 85.25 107 MET A O 1
ATOM 842 N N . PRO A 1 108 ? -7.877 8.730 20.105 1.00 87.12 108 PRO A N 1
ATOM 843 C CA . PRO A 1 108 ? -7.882 10.178 20.212 1.00 87.12 108 PRO A CA 1
ATOM 844 C C . PRO A 1 108 ? -7.764 10.613 21.675 1.00 87.12 108 PRO A C 1
ATOM 846 O O . PRO A 1 108 ? -8.247 9.935 22.586 1.00 87.12 108 PRO A O 1
ATOM 849 N N . LYS A 1 109 ? -7.179 11.794 21.901 1.00 88.19 109 LYS A N 1
ATOM 850 C CA . LYS A 1 109 ? -7.131 12.417 23.237 1.00 88.19 109 LYS A CA 1
ATOM 851 C C . LYS A 1 109 ? -8.528 12.790 23.737 1.00 88.19 109 LYS A C 1
ATOM 853 O O . LYS A 1 109 ? -8.790 12.710 24.932 1.00 88.19 109 LYS A O 1
ATOM 858 N N . ASP A 1 110 ? -9.401 13.200 22.817 1.00 86.69 110 ASP A N 1
ATOM 859 C CA . ASP A 1 110 ? -10.794 13.557 23.077 1.00 86.69 110 ASP A CA 1
ATOM 860 C C . ASP A 1 110 ? -11.728 12.726 22.172 1.00 86.69 110 ASP A C 1
ATOM 862 O O . ASP A 1 110 ? -11.998 13.112 21.030 1.00 86.69 110 ASP A O 1
ATOM 866 N N . PRO A 1 111 ? -12.244 11.585 22.669 1.00 83.81 111 PRO A N 1
ATOM 867 C CA . PRO A 1 111 ? -13.127 10.698 21.907 1.00 83.81 111 PRO A CA 1
ATOM 868 C C . PRO A 1 111 ? -14.466 11.324 21.497 1.00 83.81 111 PRO A C 1
ATOM 870 O O . PRO A 1 111 ? -15.194 10.733 20.705 1.00 83.81 111 PRO A O 1
ATOM 873 N N . SER A 1 112 ? -14.825 12.489 22.050 1.00 82.69 112 SER A N 1
ATOM 874 C CA . SER A 1 112 ? -16.052 13.199 21.673 1.00 82.69 112 SER A CA 1
ATOM 875 C C . SER A 1 112 ? -15.892 14.034 20.402 1.00 82.69 112 SER A C 1
ATOM 877 O O . SER A 1 112 ? -16.886 14.385 19.768 1.00 82.69 112 SER A O 1
ATOM 879 N N . LYS A 1 113 ? -14.648 14.350 20.027 1.00 84.81 113 LYS A N 1
ATOM 880 C CA . LYS A 1 113 ? -14.324 15.211 18.882 1.00 84.81 113 LYS A CA 1
ATOM 881 C C . LYS A 1 113 ? -13.659 14.459 17.745 1.00 84.81 113 LYS A C 1
ATOM 883 O O . LYS A 1 113 ? -13.839 14.826 16.588 1.00 84.81 113 LYS A O 1
ATOM 888 N N . GLU A 1 114 ? -12.886 13.431 18.067 1.00 84.88 114 GLU A N 1
ATOM 889 C CA . GLU A 1 114 ? -12.047 12.727 17.107 1.00 84.88 114 GLU A CA 1
ATOM 890 C C . GLU A 1 114 ? -12.357 11.231 17.096 1.00 84.88 114 GLU A C 1
ATOM 892 O O . GLU A 1 114 ? -12.773 10.641 18.092 1.00 84.88 114 GLU A O 1
ATOM 897 N N . SER A 1 115 ? -12.146 10.612 15.936 1.00 85.50 115 SER A N 1
ATOM 898 C CA . SER A 1 115 ? -12.281 9.165 15.758 1.00 85.50 115 SER A CA 1
ATOM 899 C C . SER A 1 115 ? -10.932 8.477 15.978 1.00 85.50 115 SER A C 1
ATOM 901 O O . SER A 1 115 ? -9.904 9.073 15.651 1.00 85.50 115 SER A O 1
ATOM 903 N N . PRO A 1 116 ? -10.903 7.215 16.442 1.00 88.44 116 PRO A N 1
ATOM 904 C CA . PRO A 1 116 ? -9.684 6.417 16.409 1.00 88.44 116 PRO A CA 1
ATOM 905 C C . PRO A 1 116 ? -9.142 6.263 14.983 1.00 88.44 116 PRO A C 1
ATOM 907 O O . PRO A 1 116 ? -9.912 6.205 14.020 1.00 88.44 116 PRO A O 1
ATOM 910 N N . VAL A 1 117 ? -7.819 6.175 14.866 1.00 90.75 117 VAL A N 1
ATOM 911 C CA . VAL A 1 117 ? -7.100 6.017 13.594 1.00 90.75 117 VAL A CA 1
ATOM 912 C C . VAL A 1 117 ? -6.495 4.623 13.545 1.00 90.75 117 VAL A C 1
ATOM 914 O O . VAL A 1 117 ? -5.861 4.198 14.508 1.00 90.75 117 VAL A O 1
ATOM 917 N N . LEU A 1 118 ? -6.680 3.905 12.436 1.00 92.38 118 LEU A N 1
ATOM 918 C CA . LEU A 1 118 ? -5.930 2.671 12.189 1.00 92.38 118 LEU A CA 1
ATOM 919 C C . LEU A 1 118 ? -4.662 3.015 11.414 1.00 92.38 118 LEU A C 1
ATOM 921 O O . LEU A 1 118 ? -4.762 3.510 10.293 1.00 92.38 118 LEU A O 1
ATOM 925 N N . ASN A 1 119 ? -3.504 2.722 11.990 1.00 94.44 119 ASN A N 1
ATOM 926 C CA . ASN A 1 119 ? -2.198 2.925 11.377 1.00 94.44 119 ASN A CA 1
ATOM 927 C C . ASN A 1 119 ? -1.652 1.578 10.883 1.00 94.44 119 ASN A C 1
ATOM 929 O O . ASN A 1 119 ? -1.414 0.677 11.685 1.00 94.44 119 ASN A O 1
ATOM 933 N N . TYR A 1 120 ? -1.525 1.422 9.565 1.00 95.56 120 TYR A N 1
ATOM 934 C CA . TYR A 1 120 ? -0.946 0.243 8.923 1.00 95.56 120 TYR A CA 1
ATOM 935 C C . TYR A 1 120 ? 0.498 0.532 8.531 1.00 95.56 120 TYR A C 1
ATOM 937 O O . TYR A 1 120 ? 0.735 1.381 7.671 1.00 95.56 120 TYR A O 1
ATOM 945 N N . SER A 1 121 ? 1.432 -0.230 9.089 1.00 97.44 121 SER A N 1
ATOM 946 C CA . SER A 1 121 ? 2.859 -0.084 8.810 1.00 97.44 121 SER A CA 1
ATOM 947 C C . SER A 1 121 ? 3.295 -1.020 7.685 1.00 97.44 121 SER A C 1
ATOM 949 O O . SER A 1 121 ? 2.978 -2.216 7.688 1.00 97.44 121 SER A O 1
ATOM 951 N N . PHE A 1 122 ? 4.057 -0.477 6.738 1.00 98.12 122 PHE A N 1
ATOM 952 C CA . PHE A 1 122 ? 4.649 -1.190 5.612 1.00 98.12 122 PHE A CA 1
ATOM 953 C C . PHE A 1 122 ? 6.167 -1.005 5.628 1.00 98.12 122 PHE A C 1
ATOM 955 O O . PHE A 1 122 ? 6.655 0.124 5.662 1.00 98.12 122 PHE A O 1
ATOM 962 N N . VAL A 1 123 ? 6.925 -2.101 5.617 1.00 98.19 123 VAL A N 1
ATOM 963 C CA . VAL A 1 123 ? 8.393 -2.094 5.798 1.00 98.19 123 VAL A CA 1
ATOM 964 C C . VAL A 1 123 ? 9.084 -3.003 4.782 1.00 98.19 123 VAL A C 1
ATOM 966 O O . VAL A 1 123 ? 8.416 -3.732 4.053 1.00 98.19 123 VAL A O 1
ATOM 969 N N . GLY A 1 124 ? 10.417 -2.971 4.709 1.00 97.06 124 GLY A N 1
ATOM 970 C CA . GLY A 1 124 ? 11.169 -3.813 3.767 1.00 97.06 124 GLY A CA 1
ATOM 971 C C . GLY A 1 124 ? 11.040 -3.357 2.311 1.00 97.06 124 GLY A C 1
ATOM 972 O O . GLY A 1 124 ? 11.081 -4.164 1.385 1.00 97.06 124 GLY A O 1
ATOM 973 N N . GLY A 1 125 ? 10.806 -2.062 2.091 1.00 97.44 125 GLY A N 1
ATOM 974 C CA . GLY A 1 125 ? 10.736 -1.485 0.759 1.00 97.44 125 GLY A CA 1
ATOM 975 C C . GLY A 1 125 ? 12.100 -1.428 0.076 1.00 97.44 125 GLY A C 1
ATOM 976 O O . GLY A 1 125 ? 13.152 -1.676 0.660 1.00 97.44 125 GLY A O 1
ATOM 977 N N . THR A 1 126 ? 12.091 -1.033 -1.196 1.00 96.94 126 THR A N 1
ATOM 978 C CA . THR A 1 126 ? 13.331 -0.874 -1.970 1.00 96.94 126 THR A CA 1
ATOM 979 C C . THR A 1 126 ? 14.306 0.080 -1.266 1.00 96.94 126 THR A C 1
ATOM 981 O O . THR A 1 126 ? 13.865 1.139 -0.806 1.00 96.94 126 THR A O 1
ATOM 984 N N . PRO A 1 127 ? 15.614 -0.228 -1.220 1.00 95.56 127 PRO A N 1
ATOM 985 C CA . PRO A 1 127 ? 16.595 0.604 -0.534 1.00 95.56 127 PRO A CA 1
ATOM 986 C C . PRO A 1 127 ? 16.711 2.004 -1.151 1.00 95.56 127 PRO A C 1
ATOM 988 O O . PRO A 1 127 ? 16.655 2.180 -2.375 1.00 95.56 127 PRO A O 1
ATOM 991 N N . CYS A 1 128 ? 16.852 3.015 -0.300 1.00 91.56 128 CYS A N 1
ATOM 992 C CA . CYS A 1 128 ? 17.218 4.383 -0.650 1.00 91.56 128 CYS A CA 1
ATOM 993 C C . CYS A 1 128 ? 18.536 4.766 0.038 1.00 91.56 128 CYS A C 1
ATOM 995 O O . CYS A 1 128 ? 18.948 4.126 0.999 1.00 91.56 128 CYS A O 1
ATOM 997 N N . GLY A 1 129 ? 19.215 5.792 -0.476 1.00 88.56 129 GLY A N 1
ATOM 998 C CA . GLY A 1 129 ? 20.549 6.184 -0.007 1.00 88.56 129 GLY A CA 1
ATOM 999 C C . GLY A 1 129 ? 21.681 5.552 -0.820 1.00 88.56 129 GLY A C 1
ATOM 1000 O O . GLY A 1 129 ? 21.447 4.879 -1.825 1.00 88.56 129 GLY A O 1
ATOM 1001 N N . GLN A 1 130 ? 22.923 5.833 -0.427 1.00 88.00 130 GLN A N 1
ATOM 1002 C CA . GLN A 1 130 ? 24.129 5.337 -1.093 1.00 88.00 130 GLN A CA 1
ATOM 1003 C C . GLN A 1 130 ? 25.139 4.858 -0.047 1.00 88.00 130 GLN A C 1
ATOM 1005 O O . GLN A 1 130 ? 25.302 5.481 0.999 1.00 88.00 130 GLN A O 1
ATOM 1010 N N . GLY A 1 131 ? 25.849 3.768 -0.344 1.00 85.62 131 GLY A N 1
ATOM 1011 C CA . GLY A 1 131 ? 26.914 3.262 0.522 1.00 85.62 131 GLY A CA 1
ATOM 1012 C C . GLY A 1 131 ? 26.410 2.853 1.908 1.00 85.62 131 GLY A C 1
ATOM 1013 O O . GLY A 1 131 ? 25.532 2.003 2.022 1.00 85.62 131 GLY A O 1
ATOM 1014 N N . ALA A 1 132 ? 26.992 3.440 2.955 1.00 83.50 132 ALA A N 1
ATOM 1015 C CA . ALA A 1 132 ? 26.676 3.119 4.348 1.00 83.50 132 ALA A CA 1
ATOM 1016 C C . ALA A 1 132 ? 25.303 3.641 4.814 1.00 83.50 132 ALA A C 1
ATOM 1018 O O . ALA A 1 132 ? 24.770 3.126 5.792 1.00 83.50 132 ALA A O 1
ATOM 1019 N N . ASP A 1 133 ? 24.715 4.602 4.097 1.00 88.75 133 ASP A N 1
ATOM 1020 C CA . ASP A 1 133 ? 23.418 5.210 4.431 1.00 88.75 133 ASP A CA 1
ATOM 1021 C C . ASP A 1 133 ? 22.244 4.502 3.739 1.00 88.75 133 ASP A C 1
ATOM 1023 O O . ASP A 1 133 ? 21.146 5.050 3.626 1.00 88.75 133 ASP A O 1
ATOM 1027 N N . GLN A 1 134 ? 22.477 3.299 3.205 1.00 92.56 134 GLN A N 1
ATOM 1028 C CA . GLN A 1 134 ? 21.437 2.542 2.530 1.00 92.56 134 GLN A CA 1
ATOM 1029 C C . GLN A 1 134 ? 20.400 2.046 3.547 1.00 92.56 134 GLN A C 1
ATOM 1031 O O . GLN A 1 134 ? 20.684 1.167 4.359 1.00 92.56 134 GLN A O 1
ATOM 1036 N N . VAL A 1 135 ? 19.184 2.582 3.464 1.00 94.44 135 VAL A N 1
ATOM 1037 C CA . VAL A 1 135 ? 18.051 2.230 4.327 1.00 94.44 135 VAL A CA 1
ATOM 1038 C C . VAL A 1 135 ? 16.870 1.768 3.483 1.00 94.44 135 VAL A C 1
ATOM 1040 O O . VAL A 1 135 ? 16.640 2.261 2.379 1.00 94.44 135 VAL A O 1
ATOM 1043 N N . GLU A 1 136 ? 16.120 0.788 3.972 1.00 96.25 136 GLU A N 1
ATOM 1044 C CA . GLU A 1 136 ? 14.912 0.312 3.298 1.00 96.25 136 GLU A CA 1
ATOM 1045 C C . GLU A 1 136 ? 13.778 1.324 3.458 1.00 96.25 136 GLU A C 1
ATOM 1047 O O . GLU A 1 136 ? 13.543 1.856 4.544 1.00 96.25 136 GLU A O 1
ATOM 1052 N N . ARG A 1 137 ? 13.057 1.597 2.366 1.00 96.25 137 ARG A N 1
ATOM 1053 C CA . ARG A 1 137 ? 11.871 2.457 2.421 1.00 96.25 137 ARG A CA 1
ATOM 1054 C C . ARG A 1 137 ? 10.782 1.801 3.274 1.00 96.25 137 ARG A C 1
ATOM 1056 O O . ARG A 1 137 ? 10.578 0.589 3.216 1.00 96.25 137 ARG A O 1
ATOM 1063 N N . SER A 1 138 ? 10.040 2.625 3.996 1.00 97.00 138 SER A N 1
ATOM 1064 C CA . SER A 1 138 ? 8.846 2.237 4.741 1.00 97.00 138 SER A CA 1
ATOM 1065 C C . SER A 1 138 ? 7.740 3.270 4.536 1.00 97.00 138 SER A C 1
ATOM 1067 O O . SER A 1 138 ? 7.992 4.389 4.079 1.00 97.00 138 SER A O 1
ATOM 1069 N N . SER A 1 139 ? 6.503 2.887 4.835 1.00 97.12 139 SER A N 1
ATOM 1070 C CA . SER A 1 139 ? 5.342 3.771 4.756 1.00 97.12 139 SER A CA 1
ATOM 1071 C C . SER A 1 139 ? 4.296 3.426 5.810 1.00 97.12 139 SER A C 1
ATOM 1073 O O . SER A 1 139 ? 4.222 2.297 6.294 1.00 97.12 139 SER A O 1
ATOM 1075 N N . GLU A 1 140 ? 3.477 4.417 6.152 1.00 97.12 140 GLU A N 1
ATOM 1076 C CA . GLU A 1 140 ? 2.336 4.277 7.055 1.00 97.12 140 GLU A CA 1
ATOM 1077 C C . GLU A 1 140 ? 1.058 4.688 6.324 1.00 97.12 140 GLU A C 1
ATOM 1079 O O . GLU A 1 140 ? 1.023 5.706 5.630 1.00 97.12 140 GLU A O 1
ATOM 1084 N N . VAL A 1 141 ? -0.002 3.894 6.473 1.00 96.19 141 VAL A N 1
ATOM 1085 C CA . VAL A 1 141 ? -1.324 4.191 5.911 1.00 96.19 141 VAL A CA 1
ATOM 1086 C C . VAL A 1 141 ? -2.316 4.375 7.043 1.00 96.19 141 VAL A C 1
ATOM 1088 O O . VAL A 1 141 ? -2.608 3.441 7.792 1.00 96.19 141 VAL A O 1
ATOM 1091 N N . LEU A 1 142 ? -2.867 5.584 7.128 1.00 94.44 142 LEU A N 1
ATOM 1092 C CA . LEU A 1 142 ? -3.782 5.990 8.186 1.00 94.44 142 LEU A CA 1
ATOM 1093 C C . LEU A 1 142 ? -5.232 5.935 7.698 1.00 94.44 142 LEU A C 1
ATOM 1095 O O . LEU A 1 142 ? -5.658 6.761 6.893 1.00 94.44 142 LEU A O 1
ATOM 1099 N N . TYR A 1 143 ? -6.025 5.007 8.230 1.00 92.38 143 TYR A N 1
ATOM 1100 C CA . TYR A 1 143 ? -7.471 5.009 8.010 1.00 92.38 143 TYR A CA 1
ATOM 1101 C C . TYR A 1 143 ? -8.169 5.839 9.080 1.00 92.38 143 TYR A C 1
ATOM 1103 O O . TYR A 1 143 ? -8.078 5.553 10.277 1.00 92.38 143 TYR A O 1
ATOM 1111 N N . ARG A 1 144 ? -8.912 6.847 8.623 1.00 89.88 144 ARG A N 1
ATOM 1112 C CA . ARG A 1 144 ? -9.732 7.740 9.445 1.00 89.88 144 ARG A CA 1
ATOM 1113 C C . ARG A 1 144 ? -11.194 7.614 9.030 1.00 89.88 144 ARG A C 1
ATOM 1115 O O . ARG A 1 144 ? -11.494 7.403 7.856 1.00 89.88 144 ARG A O 1
ATOM 1122 N N . CYS A 1 145 ? -12.109 7.764 9.984 1.00 84.12 145 CYS A N 1
ATOM 1123 C CA . CYS A 1 145 ? -13.526 7.909 9.661 1.00 84.12 145 CYS A CA 1
ATOM 1124 C C . CYS A 1 145 ? -13.755 9.297 9.043 1.00 84.12 145 CYS A C 1
ATOM 1126 O O . CYS A 1 145 ? -13.425 10.301 9.675 1.00 84.12 145 CYS A O 1
ATOM 1128 N N . SER A 1 146 ? -14.315 9.369 7.834 1.00 77.56 146 SER A N 1
ATOM 1129 C CA . SER A 1 146 ? -14.783 10.631 7.256 1.00 77.56 146 SER A CA 1
ATOM 1130 C C . SER A 1 146 ? -16.295 10.758 7.460 1.00 77.56 146 SER A C 1
ATOM 1132 O O . SER A 1 146 ? -17.071 9.888 7.072 1.00 77.56 146 SER A O 1
ATOM 1134 N N . LEU A 1 147 ? -16.739 11.857 8.079 1.00 69.19 147 LEU A N 1
ATOM 1135 C CA . LEU A 1 147 ? -18.162 12.132 8.350 1.00 69.19 147 LEU A CA 1
ATOM 1136 C C . LEU A 1 147 ? -18.918 12.703 7.127 1.00 69.19 147 LEU A C 1
ATOM 1138 O O . LEU A 1 147 ? -20.011 13.246 7.265 1.00 69.19 147 LEU A O 1
ATOM 1142 N N . GLY A 1 148 ? -18.347 12.575 5.927 1.00 57.56 148 GLY A N 1
ATOM 1143 C CA . GLY A 1 148 ? -18.865 13.128 4.676 1.00 57.56 148 GLY A CA 1
ATOM 1144 C C . GLY A 1 148 ? -17.722 13.662 3.814 1.00 57.56 148 GLY A C 1
ATOM 1145 O O . GLY A 1 148 ? -16.968 14.515 4.264 1.00 57.56 148 GLY A O 1
ATOM 1146 N N . ASN A 1 149 ? -17.616 13.149 2.586 1.00 50.69 149 ASN A N 1
ATOM 1147 C CA . ASN A 1 149 ? -16.528 13.315 1.609 1.00 50.69 149 ASN A CA 1
ATOM 1148 C C . ASN A 1 149 ? -15.252 12.528 1.947 1.00 50.69 149 ASN A C 1
ATOM 1150 O O . ASN A 1 149 ? -14.328 13.007 2.594 1.00 50.69 149 ASN A O 1
ATOM 1154 N N . SER A 1 150 ? -15.193 11.291 1.454 1.00 52.25 150 SER A N 1
ATOM 1155 C CA . SER A 1 150 ? -13.960 10.512 1.374 1.00 52.25 150 SER A CA 1
ATOM 1156 C C . SER A 1 150 ? -13.070 11.067 0.255 1.00 52.25 150 SER A C 1
ATOM 1158 O O . SER A 1 150 ? -13.289 10.752 -0.916 1.00 52.25 150 SER A O 1
ATOM 1160 N N . GLN A 1 151 ? -12.082 11.887 0.603 1.00 49.53 151 GLN A N 1
ATOM 1161 C CA . GLN A 1 151 ? -10.893 12.081 -0.228 1.00 49.53 151 GLN A CA 1
ATOM 1162 C C . GLN A 1 151 ? -9.744 11.276 0.380 1.00 49.53 151 GLN A C 1
ATOM 1164 O O . GLN A 1 151 ? -9.631 11.161 1.599 1.00 49.53 151 GLN A O 1
ATOM 1169 N N . ILE A 1 152 ? -8.973 10.633 -0.493 1.00 50.78 152 ILE A N 1
ATOM 1170 C CA . ILE A 1 152 ? -7.682 10.043 -0.149 1.00 50.78 152 ILE A CA 1
ATOM 1171 C C . ILE A 1 152 ? -6.695 11.192 -0.350 1.00 50.78 152 ILE A C 1
ATOM 1173 O O . ILE A 1 152 ? -6.387 11.500 -1.502 1.00 50.78 152 ILE A O 1
ATOM 1177 N N . ASP A 1 153 ? -6.322 11.862 0.739 1.00 46.28 153 ASP A N 1
ATOM 1178 C CA . ASP A 1 153 ? -5.186 12.792 0.762 1.00 46.28 153 ASP A CA 1
ATOM 1179 C C . ASP A 1 153 ? -3.875 12.005 0.882 1.00 46.28 153 ASP A C 1
ATOM 1181 O O . ASP A 1 153 ? -3.839 11.039 1.687 1.00 46.28 153 ASP A O 1
#

Organism: NCBI:txid464990

Foldseek 3Di:
DDDDDDDDDDDDDDDDDPDDPDPPPDDPPQVVVCVVVVVVCVVQAQPWDWDDDPQWIWIDRDQFFIKIWGWDWDFDPDPDPDDDGPTDTDTHPIKTQATWDDWDWDDDPDVVPADIKIKTKGWQIDWDDDDPPTGHHIDIDIDGDDPDDDDDD

Sequence (153 aa):
DNAEAHTQPAPPAPPATEGGGLPSRGGVEWQRQLKSMEAVLLPLRDKCFTTREGWWTYELCHRKRVSQFHIQLQRKGEAADKGEEAAVFARTSEHSLGDFAEVNIEMPKDPSKESPVLNYSFVGGTPCGQGADQVERSSEVLYRCSLGNSQID

pLDDT: mean 77.36, std 21.59, range [28.72, 98.38]

InterPro domains:
  IPR009011 Mannose-6-phosphate receptor binding domain superfamily [G3DSA:2.70.130.10] (45-153)
  IPR012913 Protein OS9-like domain [PF07915] (46-128)
  IPR045149 Protein OS-9-like [PTHR15414] (31-148)

Secondary structure (DSSP, 8-state):
------PPPPPPPPP-----------SSHHHHHHHHHHHHHGGGTT-EEEEEETTEEEEEETTTEEEEEEEEEEP--SS--SS----EEEEEEEEEEEEEEEEEEEPPS-TTT---EEEEEEE-PPEESSGGG-EE--EEEEE---SS-----

Radius of gyration: 22.58 Å; chains: 1; bounding box: 63×33×72 Å